Protein AF-A0A661WV46-F1 (afdb_monomer_lite)

Structure (mmCIF, N/CA/C/O backbone):
data_AF-A0A661WV46-F1
#
_entry.id   AF-A0A661WV46-F1
#
loop_
_atom_site.group_PDB
_atom_site.id
_atom_site.type_symbol
_atom_site.label_atom_id
_atom_site.label_alt_id
_atom_site.label_comp_id
_atom_site.label_asym_id
_atom_site.label_entity_id
_atom_site.label_seq_id
_atom_site.pdbx_PDB_ins_code
_atom_site.Cartn_x
_atom_site.Cartn_y
_atom_site.Cartn_z
_atom_site.occupancy
_atom_site.B_iso_or_equiv
_atom_site.auth_seq_id
_atom_site.auth_comp_id
_atom_site.auth_asym_id
_atom_site.auth_atom_id
_atom_site.pdbx_PDB_model_num
ATOM 1 N N . MET A 1 1 ? -27.564 -26.775 -27.248 1.00 35.75 1 MET A N 1
ATOM 2 C CA . MET A 1 1 ? -26.574 -25.876 -27.879 1.00 35.75 1 MET A CA 1
ATOM 3 C C . MET A 1 1 ? -26.006 -24.960 -26.802 1.00 35.75 1 MET A C 1
ATOM 5 O O . MET A 1 1 ? -26.750 -24.588 -25.906 1.00 35.75 1 MET A O 1
ATOM 9 N N . ALA A 1 2 ? -24.689 -24.739 -26.856 1.00 38.75 2 ALA A N 1
ATOM 10 C CA . ALA A 1 2 ? -23.808 -24.048 -25.899 1.00 38.75 2 ALA A CA 1
ATOM 11 C C . ALA A 1 2 ? -24.249 -22.587 -25.595 1.00 38.75 2 ALA A C 1
ATOM 13 O O . ALA A 1 2 ? -25.102 -22.063 -26.298 1.00 38.75 2 ALA A O 1
ATOM 14 N N . PHE A 1 3 ? -23.767 -21.854 -24.581 1.00 36.81 3 PHE A N 1
ATOM 15 C CA . PHE A 1 3 ? -22.393 -21.707 -24.091 1.00 36.81 3 PHE A CA 1
ATOM 16 C C . PHE A 1 3 ? -22.367 -21.246 -22.621 1.00 36.81 3 PHE A C 1
ATOM 18 O O . PHE A 1 3 ? -22.950 -20.219 -22.279 1.00 36.81 3 PHE A O 1
ATOM 25 N N . ALA A 1 4 ? -21.617 -21.947 -21.766 1.00 36.31 4 ALA A N 1
ATOM 26 C CA . ALA A 1 4 ? -21.159 -21.394 -20.494 1.00 36.31 4 ALA A CA 1
ATOM 27 C C . ALA A 1 4 ? -19.899 -20.559 -20.764 1.00 36.31 4 ALA A C 1
ATOM 29 O O . ALA A 1 4 ? -18.860 -21.087 -21.166 1.00 36.31 4 ALA A O 1
ATOM 30 N N . LYS A 1 5 ? -19.998 -19.240 -20.580 1.00 42.44 5 LYS A N 1
ATOM 31 C CA . LYS A 1 5 ? -18.880 -18.301 -20.717 1.00 42.44 5 LYS A CA 1
ATOM 32 C C . LYS A 1 5 ? -17.959 -18.486 -19.505 1.00 42.44 5 LYS A C 1
ATOM 34 O O . LYS A 1 5 ? -18.173 -17.895 -18.451 1.00 42.44 5 LYS A O 1
ATOM 39 N N . LYS A 1 6 ? -16.974 -19.379 -19.633 1.00 41.28 6 LYS A N 1
ATOM 40 C CA . LYS A 1 6 ? -15.941 -19.628 -18.621 1.00 41.28 6 LYS A CA 1
ATOM 41 C C . LYS A 1 6 ? -15.066 -18.375 -18.545 1.00 41.28 6 LYS A C 1
ATOM 43 O O . LYS A 1 6 ? -14.262 -18.127 -19.439 1.00 41.28 6 LYS A O 1
ATOM 48 N N . GLY A 1 7 ? -15.291 -17.542 -17.530 1.00 41.22 7 GLY A N 1
ATOM 49 C CA . GLY A 1 7 ? -14.421 -16.408 -17.239 1.00 41.22 7 GLY A CA 1
ATOM 50 C C . GLY A 1 7 ? -13.006 -16.930 -17.023 1.00 41.22 7 GLY A C 1
ATOM 51 O O . GLY A 1 7 ? -12.782 -17.715 -16.102 1.00 41.22 7 GLY A O 1
ATOM 52 N N . LYS A 1 8 ? -12.080 -16.549 -17.909 1.00 45.72 8 LYS A N 1
ATOM 53 C CA . LYS A 1 8 ? -10.647 -16.762 -17.715 1.00 45.72 8 LYS A CA 1
ATOM 54 C C . LYS A 1 8 ? -10.261 -16.076 -16.409 1.00 45.72 8 LYS A C 1
ATOM 56 O O . LYS A 1 8 ? -10.228 -14.854 -16.333 1.00 45.72 8 LYS A O 1
ATOM 61 N N . ARG A 1 9 ? -10.033 -16.873 -15.372 1.00 46.22 9 ARG A N 1
ATOM 62 C CA . ARG A 1 9 ? -9.147 -16.494 -14.281 1.00 46.22 9 ARG A CA 1
ATOM 63 C C . ARG A 1 9 ? -7.785 -16.984 -14.748 1.00 46.22 9 ARG A C 1
ATOM 65 O O . ARG A 1 9 ? -7.639 -18.193 -14.916 1.00 46.22 9 ARG A O 1
ATOM 72 N N . ASP A 1 10 ? -6.862 -16.073 -15.038 1.00 53.38 10 ASP A N 1
ATOM 73 C CA . ASP A 1 10 ? -5.472 -16.407 -15.372 1.00 53.38 10 ASP A CA 1
ATOM 74 C C . ASP A 1 10 ? -4.778 -16.925 -14.104 1.00 53.38 10 ASP A C 1
ATOM 76 O O . ASP A 1 10 ? -3.986 -16.251 -13.455 1.00 53.38 10 ASP A O 1
ATOM 80 N N . MET A 1 11 ? -5.158 -18.130 -13.693 1.00 55.25 11 MET A N 1
ATOM 81 C CA . MET A 1 11 ? -4.401 -18.921 -12.741 1.00 55.25 11 MET A CA 1
ATOM 82 C C . MET A 1 11 ? -3.265 -19.575 -13.525 1.00 55.25 11 MET A C 1
ATOM 84 O O . MET A 1 11 ? -3.511 -20.128 -14.596 1.00 55.25 11 MET A O 1
ATOM 88 N N . LEU A 1 12 ? -2.035 -19.504 -13.011 1.00 62.59 12 LEU A N 1
ATOM 89 C CA . LEU A 1 12 ? -0.881 -20.174 -13.611 1.00 62.59 12 LEU A CA 1
ATOM 90 C C . LEU A 1 12 ? -1.175 -21.674 -13.754 1.00 62.59 12 LEU A C 1
ATOM 92 O O . LEU A 1 12 ? -1.278 -22.393 -12.758 1.00 62.59 12 LEU A O 1
ATOM 96 N N . GLU A 1 13 ? -1.345 -22.140 -14.989 1.00 67.31 13 GLU A N 1
ATOM 97 C CA . GLU A 1 13 ? -1.504 -23.563 -15.266 1.00 67.31 13 GLU A CA 1
ATOM 98 C C . GLU A 1 13 ? -0.130 -24.252 -15.172 1.00 67.31 13 GLU A C 1
ATOM 100 O O . GLU A 1 13 ? 0.856 -23.742 -15.716 1.00 67.31 13 GLU A O 1
ATOM 105 N N . PRO A 1 14 ? -0.024 -25.407 -14.488 1.00 65.00 14 PRO A N 1
ATOM 106 C CA . PRO A 1 14 ? 1.237 -26.131 -14.394 1.00 65.00 14 PRO A CA 1
ATOM 107 C C . PRO A 1 14 ? 1.791 -26.463 -15.784 1.00 65.00 14 PRO A C 1
ATOM 109 O O . PRO A 1 14 ? 1.072 -26.991 -16.629 1.00 65.00 14 PRO A O 1
ATOM 112 N N . ASN A 1 15 ? 3.084 -26.207 -15.997 1.00 63.19 15 ASN A N 1
ATOM 113 C CA . ASN A 1 15 ? 3.800 -26.452 -17.258 1.00 63.19 15 ASN A CA 1
ATOM 114 C C . ASN A 1 15 ? 3.292 -25.656 -18.476 1.00 63.19 15 ASN A C 1
ATOM 116 O O . ASN A 1 15 ? 3.591 -26.027 -19.612 1.00 63.19 15 ASN A O 1
ATOM 120 N N . VAL A 1 16 ? 2.565 -24.556 -18.262 1.00 75.94 16 VAL A N 1
ATOM 121 C CA . VAL A 1 16 ? 2.132 -23.648 -19.331 1.00 75.94 16 VAL A CA 1
ATOM 122 C C . VAL A 1 16 ? 2.840 -22.308 -19.170 1.00 75.94 16 VAL A C 1
ATOM 124 O O . VAL A 1 16 ? 2.733 -21.662 -18.131 1.00 75.94 16 VAL A O 1
ATOM 127 N N . ILE A 1 17 ? 3.554 -21.876 -20.211 1.00 70.88 17 ILE A N 1
ATOM 128 C CA . ILE A 1 17 ? 4.074 -20.508 -20.290 1.00 70.88 17 ILE A CA 1
ATOM 129 C C . ILE A 1 17 ? 2.917 -19.619 -20.767 1.00 70.88 17 ILE A C 1
ATOM 131 O O . ILE A 1 17 ? 2.411 -19.842 -21.871 1.00 70.88 17 ILE A O 1
ATOM 135 N N . PRO A 1 18 ? 2.446 -18.653 -19.961 1.00 64.19 18 PRO A N 1
ATOM 136 C CA . PRO A 1 18 ? 1.345 -17.791 -20.359 1.00 64.19 18 PRO A CA 1
ATOM 137 C C . PRO A 1 18 ? 1.783 -16.830 -21.476 1.00 64.19 18 PRO A C 1
ATOM 139 O O . PRO A 1 18 ? 2.913 -16.352 -21.505 1.00 64.19 18 PRO A O 1
ATOM 142 N N . ASN A 1 19 ? 0.865 -16.533 -22.401 1.00 73.94 19 ASN A N 1
ATOM 143 C CA . ASN A 1 19 ? 1.120 -15.627 -23.534 1.00 73.94 19 ASN A CA 1
ATOM 144 C C . ASN A 1 19 ? 1.205 -14.143 -23.126 1.00 73.94 19 ASN A C 1
ATOM 146 O O . ASN A 1 19 ? 1.561 -13.297 -23.942 1.00 73.94 19 ASN A O 1
ATOM 150 N N . SER A 1 20 ? 0.821 -13.825 -21.893 1.00 71.38 20 SER A N 1
ATOM 151 C CA . SER A 1 20 ? 0.861 -12.494 -21.294 1.00 71.38 20 SER A CA 1
ATOM 152 C C . SER A 1 20 ? 1.210 -12.629 -19.820 1.00 71.38 20 SER A C 1
ATOM 154 O O . SER A 1 20 ? 0.933 -13.663 -19.210 1.00 71.38 20 SER A O 1
ATOM 156 N N . GLU A 1 21 ? 1.799 -11.588 -19.244 1.00 66.38 21 GLU A N 1
ATOM 157 C CA . GLU A 1 21 ? 2.161 -11.592 -17.832 1.00 66.38 21 GLU A CA 1
ATOM 158 C C . GLU A 1 21 ? 0.905 -11.769 -16.952 1.00 66.38 21 GLU A C 1
ATOM 160 O O . GLU A 1 21 ? -0.079 -11.041 -17.125 1.00 66.38 21 GLU A O 1
ATOM 165 N N . PRO A 1 22 ? 0.875 -12.778 -16.063 1.00 61.16 22 PRO A N 1
ATOM 166 C CA . PRO A 1 22 ? -0.312 -13.103 -15.287 1.00 61.16 22 PRO A CA 1
ATOM 167 C C . PRO A 1 22 ? -0.495 -12.113 -14.136 1.00 61.16 22 PRO A C 1
ATOM 169 O O . PRO A 1 22 ? 0.433 -11.819 -13.386 1.00 61.16 22 PRO A O 1
ATOM 172 N N . THR A 1 23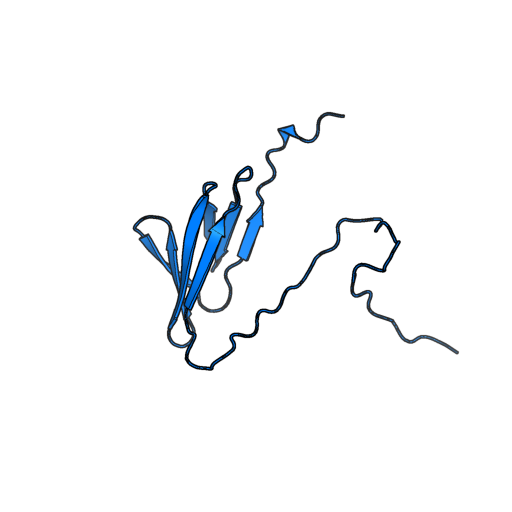 ? -1.725 -11.642 -13.939 1.00 65.19 23 THR A N 1
ATOM 173 C CA . THR A 1 23 ? -2.075 -10.850 -12.754 1.00 65.19 23 THR A CA 1
ATOM 174 C C . THR A 1 23 ? -2.408 -11.784 -11.594 1.00 65.19 23 THR A C 1
ATOM 176 O O . THR A 1 23 ? -3.404 -12.508 -11.635 1.00 65.19 23 THR A O 1
ATOM 179 N N . ILE A 1 24 ? -1.587 -11.767 -10.542 1.00 64.38 24 ILE A N 1
ATOM 180 C CA . ILE A 1 24 ? -1.813 -12.575 -9.339 1.00 64.38 24 ILE A CA 1
ATOM 181 C C . ILE A 1 24 ? -2.571 -11.733 -8.308 1.00 64.38 24 ILE A C 1
ATOM 183 O O . ILE A 1 24 ? -2.026 -10.797 -7.728 1.00 64.38 24 ILE A O 1
ATOM 187 N N . HIS A 1 25 ? -3.830 -12.085 -8.047 1.00 66.12 25 HIS A N 1
ATOM 188 C CA . HIS A 1 25 ? -4.613 -11.486 -6.965 1.00 66.12 25 HIS A CA 1
ATOM 189 C C . HIS A 1 25 ? -4.403 -12.282 -5.674 1.00 66.12 25 HIS A C 1
ATOM 191 O O . HIS A 1 25 ? -4.965 -13.366 -5.509 1.00 66.12 25 HIS A O 1
ATOM 197 N N . VAL A 1 26 ? -3.593 -11.751 -4.758 1.00 64.81 26 VAL A N 1
ATOM 198 C CA . VAL A 1 26 ? -3.360 -12.358 -3.442 1.00 64.81 26 VAL A CA 1
ATOM 199 C C . VAL A 1 26 ? -4.301 -11.722 -2.424 1.00 64.81 26 VAL A C 1
ATOM 201 O O . VAL A 1 26 ? -4.191 -10.537 -2.123 1.00 64.81 26 VAL A O 1
ATOM 204 N N . GLY A 1 27 ? -5.230 -12.513 -1.888 1.00 64.31 27 GLY A N 1
ATOM 205 C CA . GLY A 1 27 ? -6.009 -12.134 -0.712 1.00 64.31 27 GLY A CA 1
ATOM 206 C C . GLY A 1 27 ? -5.288 -12.602 0.545 1.00 64.31 27 GLY A C 1
ATOM 207 O O . GLY A 1 27 ? -5.156 -13.806 0.754 1.00 64.31 27 GLY A O 1
ATOM 208 N N . ILE A 1 28 ? -4.818 -11.671 1.373 1.00 65.19 28 ILE A N 1
ATOM 209 C CA . ILE A 1 28 ? -4.268 -11.997 2.691 1.00 65.19 28 ILE A CA 1
ATOM 210 C C . ILE A 1 28 ? -5.416 -11.901 3.693 1.00 65.19 28 ILE A C 1
ATOM 212 O O . ILE A 1 28 ? -5.946 -10.819 3.929 1.00 65.19 28 ILE A O 1
ATOM 216 N N . VAL A 1 29 ? -5.816 -13.041 4.257 1.00 66.12 29 VAL A N 1
ATOM 217 C CA . VAL A 1 29 ? -6.734 -13.081 5.401 1.00 66.12 29 VAL A CA 1
ATOM 218 C C . VAL A 1 29 ? -5.878 -13.008 6.656 1.00 66.12 29 VAL A C 1
ATOM 220 O O . VAL A 1 29 ? -5.014 -13.862 6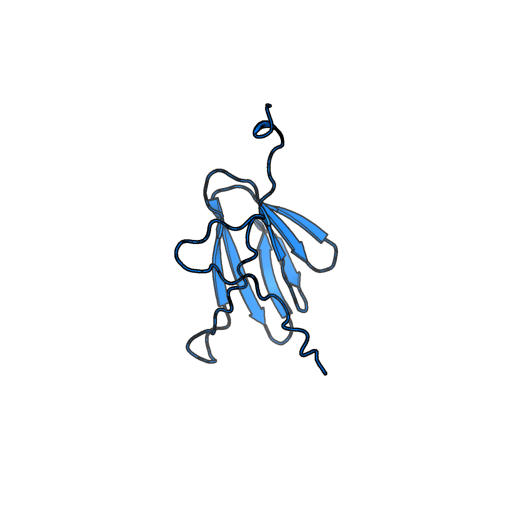.862 1.00 66.12 29 VAL A O 1
ATOM 223 N N . LEU A 1 30 ? -6.079 -11.968 7.462 1.00 68.12 30 LEU A N 1
ATOM 224 C CA . LEU A 1 30 ? -5.369 -11.835 8.728 1.00 68.12 30 LEU A CA 1
ATOM 225 C C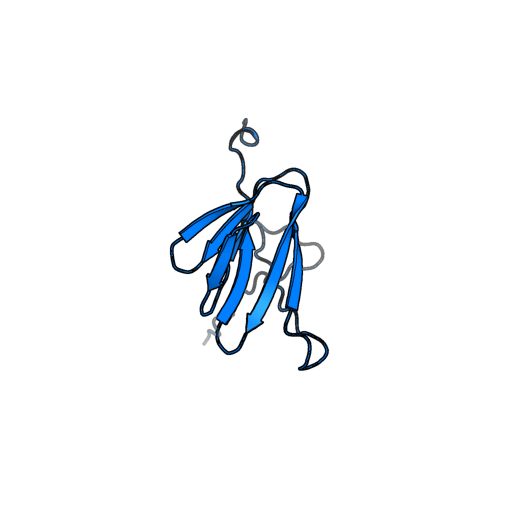 . LEU A 1 30 ? -5.925 -12.875 9.721 1.00 68.12 30 LEU A C 1
ATOM 227 O O . LEU A 1 30 ? -7.138 -13.073 9.766 1.00 68.12 30 LEU A O 1
ATOM 231 N N . PRO A 1 31 ? -5.056 -13.597 10.452 1.00 64.81 31 PRO A N 1
ATOM 232 C CA . PRO A 1 31 ? -5.430 -14.806 11.191 1.00 64.81 31 PRO A CA 1
ATOM 233 C C . PRO A 1 31 ? -6.326 -14.557 12.414 1.00 64.81 31 PRO A C 1
ATOM 235 O O . PRO A 1 31 ? -6.947 -15.503 12.892 1.00 64.81 31 PRO A O 1
ATOM 238 N N . GLU A 1 32 ? -6.409 -13.318 12.906 1.00 61.41 32 GLU A N 1
ATOM 239 C CA . GLU A 1 32 ? -7.241 -12.924 14.050 1.00 61.41 32 GLU A CA 1
ATOM 240 C C . GLU A 1 32 ? -7.870 -11.543 13.789 1.00 61.41 32 GLU A C 1
ATOM 242 O O . GLU A 1 32 ? -7.231 -10.689 13.165 1.00 61.41 32 GLU A O 1
ATOM 247 N N . ASP A 1 33 ? -9.091 -11.315 14.293 1.00 61.09 33 ASP A N 1
ATOM 248 C CA . ASP A 1 33 ? -9.847 -10.050 14.158 1.00 61.09 33 ASP A CA 1
ATOM 249 C C . ASP A 1 33 ? -9.113 -8.831 14.762 1.00 61.09 33 ASP A C 1
ATOM 251 O O . ASP A 1 33 ? -9.437 -7.684 14.454 1.00 61.09 33 ASP A O 1
ATOM 255 N N . ASP A 1 34 ? -8.091 -9.067 15.587 1.00 66.94 34 ASP A N 1
ATOM 256 C CA . ASP A 1 34 ? -7.338 -8.022 16.285 1.00 66.94 34 ASP A CA 1
ATOM 257 C C . ASP A 1 34 ? -6.176 -7.441 15.456 1.00 66.94 34 ASP A C 1
ATOM 259 O O . ASP A 1 34 ? -5.636 -6.374 15.784 1.00 66.94 34 ASP A O 1
ATOM 263 N N . PHE A 1 35 ? -5.785 -8.089 14.351 1.00 73.12 35 PHE A N 1
ATOM 264 C CA . PHE A 1 35 ? -4.739 -7.561 13.476 1.00 73.12 35 PHE A CA 1
ATOM 265 C C . PHE A 1 35 ? -5.299 -6.460 12.583 1.00 73.12 35 PHE A C 1
ATOM 267 O O . PHE A 1 35 ? -5.805 -6.683 11.489 1.00 73.12 35 PHE A O 1
ATOM 274 N N . THR A 1 36 ? -5.143 -5.227 13.046 1.00 83.62 36 THR A N 1
ATOM 275 C CA . THR A 1 36 ? -5.518 -4.025 12.294 1.00 83.62 36 THR A CA 1
ATOM 276 C C . THR A 1 36 ? -4.334 -3.394 11.574 1.00 83.62 36 THR A C 1
ATOM 278 O O . THR A 1 36 ? -4.485 -2.328 10.997 1.00 83.62 36 THR A O 1
ATOM 281 N N . SER A 1 37 ? -3.146 -4.002 11.584 1.00 87.19 37 SER A N 1
ATOM 282 C CA . SER A 1 37 ? -1.948 -3.404 10.989 1.00 87.19 37 SER A CA 1
ATOM 283 C C . SER A 1 37 ? -1.134 -4.371 10.142 1.00 87.19 37 SER A C 1
ATOM 285 O O . SER A 1 37 ? -1.005 -5.546 10.474 1.00 87.19 37 SER A O 1
ATOM 287 N N . LEU A 1 38 ? -0.520 -3.832 9.094 1.00 86.31 38 LEU A N 1
ATOM 288 C CA . LEU A 1 38 ? 0.372 -4.511 8.161 1.00 86.31 38 LEU A CA 1
ATOM 289 C C . LEU A 1 38 ? 1.617 -3.645 7.954 1.00 86.31 38 LEU A C 1
ATOM 291 O O . LEU A 1 38 ? 1.500 -2.431 7.797 1.00 86.31 38 LEU A O 1
ATOM 295 N N . SER A 1 39 ? 2.792 -4.264 7.874 1.00 86.50 39 SER A N 1
ATOM 296 C CA . SER A 1 39 ? 3.979 -3.626 7.308 1.00 86.50 39 SER A CA 1
ATOM 297 C C . SER A 1 39 ? 4.416 -4.343 6.038 1.00 86.50 39 SER A C 1
ATOM 299 O O . SER A 1 39 ? 4.344 -5.568 5.937 1.00 86.50 39 SER A O 1
ATOM 301 N N . ILE A 1 40 ? 4.860 -3.570 5.054 1.00 87.81 40 ILE A N 1
ATOM 302 C CA . ILE A 1 40 ? 5.492 -4.091 3.844 1.00 87.81 40 ILE A CA 1
ATOM 303 C C . ILE A 1 40 ? 6.826 -3.391 3.649 1.00 87.81 40 ILE A C 1
ATOM 305 O O . ILE A 1 40 ? 6.972 -2.205 3.938 1.00 87.81 40 ILE A O 1
ATOM 309 N N . ARG A 1 41 ? 7.795 -4.122 3.107 1.00 87.62 41 ARG A N 1
ATOM 310 C CA . ARG A 1 41 ? 9.065 -3.555 2.669 1.00 87.62 41 ARG A CA 1
ATOM 311 C C . ARG A 1 41 ? 9.116 -3.588 1.155 1.00 87.62 41 ARG A C 1
ATOM 313 O O . ARG A 1 41 ? 8.989 -4.661 0.567 1.00 87.62 41 ARG A O 1
ATOM 320 N N . ILE A 1 42 ? 9.314 -2.425 0.544 1.00 87.38 42 ILE A N 1
ATOM 321 C CA . ILE A 1 42 ? 9.479 -2.325 -0.901 1.00 87.38 42 ILE A CA 1
ATOM 322 C C . ILE A 1 42 ? 10.772 -3.051 -1.295 1.00 87.38 42 ILE A C 1
ATOM 324 O O . ILE A 1 42 ? 11.829 -2.783 -0.706 1.00 87.38 42 ILE A O 1
ATOM 328 N N . PRO A 1 43 ? 10.707 -4.004 -2.242 1.00 81.50 43 PRO A N 1
ATOM 329 C CA . PRO A 1 43 ? 11.877 -4.758 -2.667 1.00 81.50 43 PRO A CA 1
ATOM 330 C C . PRO A 1 43 ? 12.953 -3.836 -3.255 1.00 81.50 43 PRO A C 1
ATOM 332 O O . PRO A 1 43 ? 12.704 -2.695 -3.637 1.00 81.50 43 PRO A O 1
ATOM 335 N N . ASN A 1 44 ? 14.195 -4.318 -3.287 1.00 78.62 44 ASN A N 1
ATOM 336 C CA . ASN A 1 44 ? 15.281 -3.585 -3.933 1.00 78.62 44 ASN A CA 1
ATOM 337 C C . ASN A 1 44 ? 15.134 -3.652 -5.462 1.00 78.62 44 ASN A C 1
ATOM 339 O O . ASN A 1 44 ? 14.722 -4.687 -5.980 1.00 78.62 44 ASN A O 1
ATOM 343 N N . GLY A 1 45 ? 15.570 -2.609 -6.169 1.00 74.75 45 GLY A N 1
ATOM 344 C CA . GLY A 1 45 ? 15.783 -2.635 -7.621 1.00 74.75 45 GLY A CA 1
ATOM 345 C C . GLY A 1 45 ? 14.736 -1.916 -8.470 1.00 74.75 45 GLY A C 1
ATOM 346 O O . GLY A 1 45 ? 15.068 -1.507 -9.579 1.00 74.75 45 GLY A O 1
ATOM 347 N N . GLU A 1 46 ? 13.528 -1.688 -7.955 1.00 78.75 46 GLU A N 1
ATOM 348 C CA . GLU A 1 46 ? 12.470 -0.963 -8.666 1.00 78.75 46 GLU A CA 1
ATOM 349 C C . GLU A 1 46 ? 11.851 0.106 -7.769 1.00 78.75 46 GLU A C 1
ATOM 351 O O . GLU A 1 46 ? 11.638 -0.121 -6.576 1.00 78.75 46 GLU A O 1
ATOM 356 N N . ASP A 1 47 ? 11.560 1.268 -8.353 1.00 83.50 47 ASP A N 1
ATOM 357 C CA . ASP A 1 47 ? 10.765 2.292 -7.681 1.00 83.50 47 ASP A CA 1
ATOM 358 C C . ASP A 1 47 ? 9.304 1.832 -7.705 1.00 83.50 47 ASP A C 1
ATOM 360 O O . ASP A 1 47 ? 8.865 1.193 -8.662 1.00 83.50 47 ASP A O 1
ATOM 364 N N . TYR A 1 48 ? 8.535 2.153 -6.672 1.00 89.38 48 TYR A N 1
ATOM 365 C CA . TYR A 1 48 ? 7.105 1.842 -6.629 1.00 89.38 48 TYR A CA 1
ATOM 366 C C . TYR A 1 48 ? 6.302 3.132 -6.625 1.00 89.38 48 TYR A C 1
ATOM 368 O O . TYR A 1 48 ? 6.742 4.145 -6.098 1.00 89.38 48 TYR A O 1
ATOM 376 N N . GLN A 1 49 ? 5.100 3.106 -7.182 1.00 90.88 49 GLN A N 1
ATOM 377 C CA . GLN A 1 49 ? 4.141 4.192 -7.059 1.00 90.88 49 GLN A CA 1
ATOM 378 C C . GLN A 1 49 ? 2.995 3.735 -6.164 1.00 90.88 49 GLN A C 1
ATOM 380 O O . GLN A 1 49 ? 2.412 2.668 -6.362 1.00 90.88 49 GLN A O 1
ATOM 385 N N . LEU A 1 50 ? 2.712 4.550 -5.152 1.00 91.06 50 LEU A N 1
ATOM 386 C CA . LEU A 1 50 ? 1.610 4.377 -4.222 1.00 91.06 50 LEU A CA 1
ATOM 387 C C . LEU A 1 50 ? 0.494 5.345 -4.609 1.00 91.06 50 LEU A C 1
ATOM 389 O O . LEU A 1 50 ? 0.717 6.554 -4.681 1.00 91.06 50 LEU A O 1
ATOM 393 N N . GLU A 1 51 ? -0.708 4.818 -4.825 1.00 92.56 51 GLU A N 1
ATOM 394 C CA . GLU A 1 51 ? -1.901 5.594 -5.145 1.00 92.56 51 GLU A CA 1
ATOM 395 C C . GLU A 1 51 ? -3.022 5.393 -4.137 1.00 92.56 51 GLU A C 1
ATOM 397 O O . GLU A 1 51 ? -3.349 4.271 -3.748 1.00 92.56 51 GLU A O 1
ATOM 402 N N . PHE A 1 52 ? -3.656 6.495 -3.754 1.00 92.38 52 PHE A N 1
ATOM 403 C CA . PHE A 1 52 ? -4.849 6.500 -2.915 1.00 92.38 52 PHE A CA 1
ATOM 404 C C . PHE A 1 52 ? -5.619 7.800 -3.130 1.00 92.38 52 PHE A C 1
ATOM 406 O O . PHE A 1 52 ? -5.022 8.860 -3.301 1.00 92.38 52 PHE A O 1
ATOM 413 N N . SER A 1 53 ? -6.952 7.747 -3.113 1.00 88.31 53 SER A N 1
ATOM 414 C CA . SER A 1 53 ? -7.810 8.945 -3.194 1.00 88.31 53 SER A CA 1
ATOM 415 C C . SER A 1 53 ? -7.459 9.916 -4.346 1.00 88.31 53 SER A C 1
ATOM 417 O O . SER A 1 53 ? -7.613 11.128 -4.204 1.00 88.31 53 SER A O 1
ATOM 419 N N . GLY A 1 54 ? -6.959 9.398 -5.476 1.00 86.69 54 GLY A N 1
ATOM 420 C CA . GLY A 1 54 ? -6.525 10.193 -6.635 1.00 86.69 54 GLY A CA 1
ATOM 421 C C . GLY A 1 54 ? -5.170 10.899 -6.487 1.00 86.69 54 GLY A C 1
ATOM 422 O O . GLY A 1 54 ? -4.808 11.690 -7.353 1.00 86.69 54 GLY A O 1
ATOM 423 N N . GLN A 1 55 ? -4.431 10.639 -5.408 1.00 88.19 55 GLN A N 1
ATOM 424 C CA . GLN A 1 55 ? -3.055 11.091 -5.211 1.00 88.19 55 GLN A CA 1
ATOM 425 C C . GLN A 1 55 ? -2.083 9.961 -5.539 1.00 88.19 55 GLN A C 1
ATOM 427 O O . GLN A 1 55 ? -2.378 8.800 -5.253 1.00 88.19 55 GLN A O 1
ATOM 432 N N . SER A 1 56 ? -0.917 10.324 -6.068 1.00 90.38 56 SER A N 1
ATOM 433 C CA . SER A 1 56 ? 0.135 9.382 -6.448 1.00 90.38 56 SER A CA 1
ATOM 434 C C . SER A 1 56 ? 1.478 9.841 -5.879 1.00 90.38 56 SER A C 1
ATOM 436 O O . SER A 1 56 ? 1.837 11.015 -5.991 1.00 90.38 56 SER A O 1
ATOM 438 N N . PHE A 1 57 ? 2.220 8.915 -5.275 1.00 90.19 57 PHE A N 1
ATOM 439 C CA . PHE A 1 57 ? 3.525 9.159 -4.663 1.00 90.19 57 PHE A CA 1
ATOM 440 C C . PHE A 1 57 ? 4.531 8.130 -5.158 1.00 90.19 57 PHE A C 1
ATOM 442 O O . PHE A 1 57 ? 4.231 6.938 -5.170 1.00 90.19 57 PHE A O 1
ATOM 449 N N . LEU A 1 58 ? 5.729 8.582 -5.528 1.00 90.06 58 LEU A N 1
ATOM 450 C CA . LEU A 1 58 ? 6.846 7.680 -5.781 1.00 90.06 58 LEU A CA 1
ATOM 451 C C . LEU A 1 58 ? 7.443 7.245 -4.438 1.00 90.06 58 LEU A C 1
ATOM 453 O O . LEU A 1 58 ? 7.646 8.069 -3.546 1.00 90.06 58 LEU A O 1
ATOM 457 N N . ILE A 1 59 ? 7.685 5.950 -4.305 1.00 89.69 59 ILE A N 1
ATOM 458 C CA . ILE A 1 59 ? 8.233 5.291 -3.131 1.00 89.69 59 ILE A CA 1
ATOM 459 C C . ILE A 1 59 ? 9.590 4.718 -3.510 1.00 89.69 59 ILE A C 1
ATOM 461 O O . ILE A 1 59 ? 9.702 3.913 -4.441 1.00 89.69 59 ILE A O 1
ATOM 465 N N . ASP A 1 60 ? 10.607 5.124 -2.758 1.00 85.44 60 ASP A N 1
ATOM 466 C CA . ASP A 1 60 ? 11.970 4.672 -2.982 1.00 85.44 60 ASP A CA 1
ATOM 467 C C . ASP A 1 60 ? 12.122 3.177 -2.642 1.00 85.44 60 ASP A C 1
ATOM 469 O O . ASP A 1 60 ? 11.464 2.674 -1.714 1.00 85.44 60 ASP A O 1
ATOM 473 N N . PRO A 1 61 ? 13.024 2.458 -3.332 1.00 85.81 61 PRO A N 1
ATOM 474 C CA . PRO A 1 61 ? 13.378 1.089 -2.978 1.00 85.81 61 PRO A CA 1
ATOM 475 C C . PRO A 1 61 ? 13.790 0.978 -1.505 1.00 85.81 61 PRO A C 1
ATOM 477 O O . PRO A 1 61 ? 14.355 1.909 -0.935 1.00 85.81 61 PRO A O 1
ATOM 480 N N . GLN A 1 62 ? 13.549 -0.182 -0.887 1.00 86.75 62 GLN A N 1
ATOM 481 C CA . GLN A 1 62 ? 13.826 -0.442 0.539 1.00 86.75 62 GLN A CA 1
ATOM 482 C C . GLN A 1 62 ? 12.991 0.370 1.543 1.00 86.75 62 GLN A C 1
ATOM 484 O O . GLN A 1 62 ? 13.155 0.170 2.749 1.00 86.75 62 GLN A O 1
ATOM 489 N N . THR A 1 63 ? 12.064 1.221 1.094 1.00 86.94 63 THR A N 1
ATOM 490 C CA . THR A 1 63 ? 11.134 1.903 2.001 1.00 86.94 63 THR A CA 1
ATOM 491 C C . THR A 1 63 ? 10.248 0.887 2.718 1.00 86.94 63 THR A C 1
ATOM 493 O O . THR A 1 63 ? 9.695 -0.029 2.103 1.00 86.94 63 THR A O 1
ATOM 496 N N . GLU A 1 64 ? 10.095 1.055 4.030 1.00 89.50 64 GLU A N 1
ATOM 497 C CA . GLU A 1 64 ? 9.147 0.289 4.832 1.00 89.50 64 GLU A CA 1
ATOM 498 C C . GLU A 1 64 ? 7.865 1.106 5.009 1.00 89.50 64 GLU A C 1
ATOM 500 O O . GLU A 1 64 ? 7.893 2.238 5.493 1.00 89.50 64 GLU A O 1
ATOM 505 N N . LEU A 1 65 ? 6.743 0.542 4.573 1.00 89.50 65 LEU A N 1
ATOM 506 C CA . LEU A 1 65 ? 5.429 1.160 4.659 1.00 89.50 65 LEU A CA 1
ATOM 507 C C . LEU A 1 65 ? 4.619 0.449 5.735 1.00 89.50 65 LEU A C 1
ATOM 509 O O . LEU A 1 65 ? 4.521 -0.778 5.748 1.00 89.50 65 LEU A O 1
ATOM 513 N N . PHE A 1 66 ? 4.014 1.239 6.614 1.00 91.00 66 PHE A N 1
ATOM 514 C CA . PHE A 1 66 ? 3.147 0.759 7.680 1.00 91.00 66 PHE A CA 1
ATOM 515 C C . PHE A 1 66 ? 1.720 1.206 7.407 1.00 91.00 66 PHE A C 1
ATOM 517 O O . PHE A 1 66 ? 1.467 2.394 7.204 1.00 91.00 66 PHE A O 1
ATOM 524 N N . PHE A 1 67 ? 0.799 0.254 7.454 1.00 90.25 67 PHE A N 1
ATOM 525 C CA . PHE A 1 67 ? -0.630 0.459 7.298 1.00 90.25 67 PHE A CA 1
ATOM 526 C C . PHE A 1 67 ? -1.333 0.047 8.580 1.00 90.25 67 PHE A C 1
ATOM 528 O O . PHE A 1 67 ? -1.018 -0.987 9.169 1.00 90.25 67 PHE A O 1
ATOM 535 N N . LYS A 1 68 ? -2.306 0.846 8.999 1.00 90.38 68 LYS A N 1
ATOM 536 C CA . LYS A 1 68 ? -3.175 0.553 10.127 1.00 90.38 68 LYS A CA 1
ATOM 537 C C . LYS A 1 68 ? -4.614 0.886 9.769 1.00 90.38 68 LYS A C 1
ATOM 539 O O . LYS A 1 68 ? -4.929 2.023 9.442 1.00 90.38 68 LYS A O 1
ATOM 544 N N . LEU A 1 69 ? -5.491 -0.094 9.867 1.00 88.38 69 LEU A N 1
ATOM 545 C CA . LEU A 1 69 ? -6.926 0.082 9.802 1.00 88.38 69 LEU A CA 1
ATOM 546 C C . LEU A 1 69 ? -7.408 0.775 11.086 1.00 88.38 69 LEU A C 1
ATOM 548 O O . LEU A 1 69 ? -7.107 0.347 12.201 1.00 88.38 69 LEU A O 1
ATOM 552 N N . SER A 1 70 ? -8.136 1.872 10.927 1.00 87.12 70 SER A N 1
ATOM 553 C CA . SER A 1 70 ? -8.716 2.667 12.005 1.00 87.12 70 SER A CA 1
ATOM 554 C C . SER A 1 70 ? -10.151 3.019 11.623 1.00 87.12 70 SER A C 1
ATOM 556 O O . SER A 1 70 ? -10.394 3.942 10.843 1.00 87.12 70 SER A O 1
ATOM 558 N N . GLY A 1 71 ? -11.106 2.231 12.124 1.00 85.19 71 GLY A N 1
ATOM 559 C CA . GLY A 1 71 ? -12.499 2.296 11.680 1.00 85.19 71 GLY A CA 1
ATOM 560 C C . GLY A 1 71 ? -12.627 1.917 10.203 1.00 85.19 71 GLY A C 1
ATOM 561 O O . GLY A 1 71 ? -12.175 0.850 9.798 1.00 85.19 71 GLY A O 1
ATOM 562 N N . GLU A 1 72 ? -13.209 2.810 9.403 1.00 85.69 72 GLU A N 1
ATOM 563 C CA . GLU A 1 72 ? -13.391 2.648 7.951 1.00 85.69 72 GLU A CA 1
ATOM 564 C C . GLU A 1 72 ? -12.257 3.286 7.131 1.00 85.69 72 GLU A C 1
ATOM 566 O O . GLU A 1 72 ? -12.446 3.604 5.964 1.00 85.69 72 GLU A O 1
ATOM 571 N N . HIS A 1 73 ? -11.092 3.536 7.738 1.00 89.94 73 HIS A N 1
ATOM 572 C CA . HIS A 1 73 ? -9.964 4.185 7.071 1.00 89.94 73 HIS A CA 1
ATOM 573 C C . HIS A 1 73 ? -8.660 3.413 7.255 1.00 89.94 73 HIS A C 1
ATOM 575 O O . HIS A 1 73 ? -8.400 2.831 8.306 1.00 89.94 73 HIS A O 1
ATOM 581 N N . ILE A 1 74 ? -7.793 3.485 6.250 1.00 90.38 74 ILE A N 1
ATOM 582 C CA . ILE A 1 74 ? -6.419 2.994 6.284 1.00 90.38 74 ILE A CA 1
ATOM 583 C C . ILE A 1 74 ? -5.496 4.180 6.567 1.00 90.38 74 ILE A C 1
ATOM 585 O O . ILE A 1 74 ? -5.322 5.063 5.728 1.00 90.38 74 ILE A O 1
ATOM 589 N N . GLN A 1 75 ? -4.891 4.195 7.748 1.00 93.25 75 GLN A N 1
ATOM 590 C CA . GLN A 1 75 ? -3.856 5.142 8.145 1.00 93.25 75 GLN A CA 1
ATOM 591 C C . GLN A 1 75 ? -2.482 4.614 7.750 1.00 93.25 75 GLN A C 1
ATOM 593 O O . GLN A 1 75 ? -2.178 3.440 7.962 1.00 93.25 75 GLN A O 1
ATOM 598 N N . PHE A 1 76 ? -1.635 5.475 7.199 1.00 92.31 76 PHE A N 1
ATOM 599 C CA . PHE A 1 76 ? -0.280 5.102 6.803 1.00 92.31 76 PHE A CA 1
ATOM 600 C C . PHE A 1 76 ? 0.657 6.303 6.791 1.00 92.31 76 PHE A C 1
ATOM 602 O O . PHE A 1 76 ? 0.232 7.454 6.911 1.00 92.31 76 PHE A O 1
ATOM 609 N N . LYS A 1 77 ? 1.953 6.019 6.664 1.00 88.94 77 LYS A N 1
ATOM 610 C CA . LYS A 1 77 ? 3.009 7.031 6.619 1.00 88.94 77 LYS A CA 1
ATOM 611 C C . LYS A 1 77 ? 3.838 6.888 5.356 1.00 88.94 77 LYS A C 1
ATOM 613 O O . LYS A 1 77 ? 4.203 5.777 4.981 1.00 88.94 77 LYS A O 1
ATOM 618 N N . ILE A 1 78 ? 4.162 8.022 4.743 1.00 84.69 78 ILE A N 1
ATOM 619 C CA . ILE A 1 78 ? 5.194 8.122 3.709 1.00 84.69 78 ILE A CA 1
ATOM 620 C C . ILE A 1 78 ? 6.226 9.125 4.226 1.00 84.69 78 ILE A C 1
ATOM 622 O O . ILE A 1 78 ? 5.932 10.315 4.374 1.00 84.69 78 ILE A O 1
ATOM 626 N N . 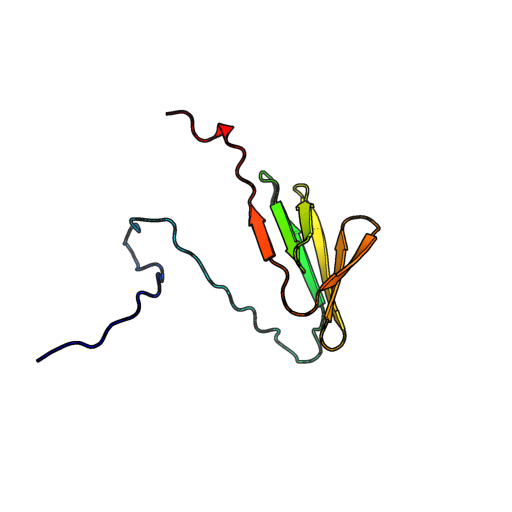GLY A 1 79 ? 7.421 8.633 4.566 1.00 80.44 79 GLY A N 1
ATOM 627 C CA . GLY A 1 79 ? 8.407 9.411 5.317 1.00 80.44 79 GLY A CA 1
ATOM 628 C C . GLY A 1 79 ? 7.850 9.837 6.681 1.00 80.44 79 GLY A C 1
ATOM 629 O O . GLY A 1 79 ? 7.360 9.010 7.445 1.00 80.44 79 GLY A O 1
ATOM 630 N N . GLU A 1 80 ? 7.889 11.137 6.975 1.00 83.50 80 GLU A N 1
ATOM 631 C CA . GLU A 1 80 ? 7.369 11.704 8.232 1.00 83.50 80 GLU A CA 1
ATOM 632 C C . GLU A 1 80 ? 5.898 12.145 8.155 1.00 83.50 80 GLU A C 1
ATOM 634 O O . GLU A 1 80 ? 5.323 12.569 9.157 1.00 83.50 80 GLU A O 1
ATOM 639 N N . LYS A 1 81 ? 5.270 12.067 6.975 1.00 88.38 81 LYS A N 1
ATOM 640 C CA . LYS A 1 81 ? 3.897 12.539 6.771 1.00 88.38 81 LYS A CA 1
ATOM 641 C C . LYS A 1 81 ? 2.890 11.413 6.957 1.00 88.38 81 LYS A C 1
ATOM 643 O O . LYS A 1 81 ? 3.055 10.321 6.416 1.00 88.38 81 LYS A O 1
ATOM 648 N N . GLU A 1 82 ? 1.831 11.719 7.697 1.00 91.38 82 GLU A N 1
ATOM 649 C CA . GLU A 1 82 ? 0.686 10.839 7.920 1.00 91.38 82 GLU A CA 1
ATOM 650 C C . GLU A 1 82 ? -0.409 11.082 6.883 1.00 91.38 82 GLU A C 1
ATOM 652 O O . GLU A 1 82 ? -0.743 12.222 6.555 1.00 91.38 82 GLU A O 1
ATOM 657 N N . TYR A 1 83 ? -0.981 9.986 6.392 1.00 92.25 83 TYR A N 1
ATOM 658 C CA . TYR A 1 83 ? -2.035 9.965 5.390 1.00 92.25 83 TYR A CA 1
ATOM 659 C C . TYR A 1 83 ? -3.163 9.025 5.818 1.00 92.25 83 TYR A C 1
ATOM 661 O O . TYR A 1 83 ? -2.973 8.112 6.625 1.00 92.25 83 TYR A O 1
ATOM 669 N N . SER A 1 84 ? -4.350 9.259 5.259 1.00 91.94 84 SER A N 1
ATOM 670 C CA . SER A 1 84 ? -5.539 8.437 5.477 1.00 91.94 84 SER A CA 1
ATOM 671 C C . SER A 1 84 ? -6.233 8.172 4.144 1.00 91.94 84 SER A C 1
ATOM 673 O O . SER A 1 84 ? -6.550 9.107 3.405 1.00 91.94 84 SER A O 1
ATOM 675 N N . ALA A 1 85 ? -6.459 6.899 3.833 1.00 91.44 85 ALA A N 1
ATOM 676 C CA . ALA A 1 85 ? -7.235 6.445 2.685 1.00 91.44 85 ALA A CA 1
ATOM 677 C C . ALA A 1 85 ? -8.553 5.836 3.172 1.00 91.44 85 ALA A C 1
ATOM 679 O O . ALA A 1 85 ? -8.585 5.195 4.216 1.00 91.44 85 ALA A O 1
ATOM 680 N N . ALA A 1 86 ? -9.649 6.032 2.438 1.00 85.44 86 ALA A N 1
ATOM 681 C CA . ALA A 1 86 ? -10.938 5.451 2.821 1.00 85.44 86 ALA A CA 1
ATOM 682 C C . ALA A 1 86 ? -10.946 3.930 2.619 1.00 85.44 86 ALA A C 1
ATOM 684 O O . ALA A 1 86 ? -11.083 3.182 3.570 1.00 85.44 86 ALA A O 1
ATOM 685 N N . ASN A 1 87 ? -10.713 3.458 1.393 1.00 81.69 87 ASN A N 1
ATOM 686 C CA . ASN A 1 87 ? -11.035 2.064 1.064 1.00 81.69 87 ASN A CA 1
ATOM 687 C C . ASN A 1 87 ? -9.862 1.273 0.492 1.00 81.69 87 ASN A C 1
ATOM 689 O O . ASN A 1 87 ? -9.788 0.061 0.666 1.00 81.69 87 ASN A O 1
ATOM 693 N N . GLU A 1 88 ? -8.979 1.937 -0.249 1.00 89.19 88 GLU A N 1
ATOM 694 C CA . GLU A 1 88 ? -7.998 1.259 -1.084 1.00 89.19 88 GLU A CA 1
ATOM 695 C C . GLU A 1 88 ? -6.711 2.074 -1.165 1.00 89.19 88 GLU A C 1
ATOM 697 O O . GLU A 1 88 ? -6.738 3.300 -1.313 1.00 89.19 88 GLU A O 1
ATOM 702 N N . ILE A 1 89 ? -5.591 1.360 -1.097 1.00 89.88 89 ILE A N 1
ATOM 703 C CA . ILE A 1 89 ? -4.263 1.853 -1.439 1.00 89.88 89 ILE A CA 1
ATOM 704 C C . ILE A 1 89 ? -3.712 0.892 -2.484 1.00 89.88 89 ILE A C 1
ATOM 706 O O . ILE A 1 89 ? -3.714 -0.322 -2.276 1.00 89.88 89 ILE A O 1
ATOM 710 N N . ARG A 1 90 ? -3.259 1.430 -3.613 1.00 90.00 90 ARG A N 1
ATOM 711 C CA . ARG A 1 90 ? -2.651 0.653 -4.692 1.00 90.00 90 ARG A CA 1
ATOM 712 C C . ARG A 1 90 ? -1.159 0.903 -4.714 1.00 90.00 90 ARG A C 1
ATOM 714 O O . ARG A 1 90 ? -0.721 2.037 -4.568 1.00 90.00 90 ARG A O 1
A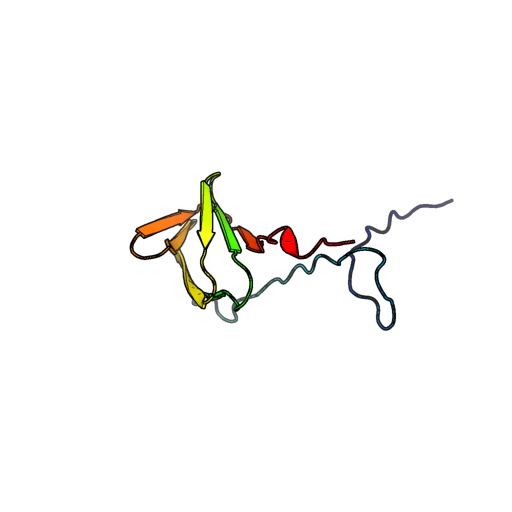TOM 721 N N . LEU A 1 91 ? -0.395 -0.160 -4.909 1.00 88.94 91 LEU A N 1
ATOM 722 C CA . LEU A 1 91 ? 1.052 -0.122 -5.060 1.00 88.94 91 LEU A CA 1
ATOM 723 C C . LEU A 1 91 ? 1.408 -0.863 -6.336 1.00 88.94 91 LEU A C 1
ATOM 725 O O . LEU A 1 91 ? 0.969 -1.997 -6.529 1.00 88.94 91 LEU A O 1
ATOM 729 N N . PHE A 1 92 ? 2.196 -0.233 -7.195 1.00 86.94 92 PHE A N 1
ATOM 730 C CA . PHE A 1 92 ? 2.657 -0.851 -8.430 1.00 86.94 92 PHE A CA 1
ATOM 731 C C . PHE A 1 92 ? 4.105 -0.468 -8.731 1.00 86.94 92 PHE A C 1
ATOM 733 O O . PHE A 1 92 ? 4.513 0.654 -8.418 1.00 86.94 92 PHE A O 1
ATOM 740 N N . PRO A 1 93 ? 4.888 -1.387 -9.319 1.00 85.56 93 PRO A N 1
ATOM 741 C CA . PRO A 1 93 ? 6.241 -1.084 -9.750 1.00 85.56 93 PRO A CA 1
ATOM 742 C C . PRO A 1 93 ? 6.221 -0.037 -10.866 1.00 85.56 93 PRO A C 1
ATOM 744 O O . PRO A 1 93 ? 5.357 -0.038 -11.747 1.00 85.56 93 PRO A O 1
ATOM 747 N N . VAL A 1 94 ? 7.198 0.859 -10.832 1.00 84.94 94 VAL A N 1
ATOM 748 C CA . VAL A 1 94 ? 7.462 1.848 -11.871 1.00 84.94 94 VAL A CA 1
ATOM 749 C C . VAL A 1 94 ? 8.638 1.343 -12.690 1.00 84.94 94 VAL A C 1
ATOM 751 O O . VAL A 1 94 ? 9.804 1.472 -12.311 1.00 84.94 94 VAL A O 1
ATOM 754 N N . PHE A 1 95 ? 8.333 0.762 -13.846 1.00 68.44 95 PHE A N 1
ATOM 755 C CA . PHE A 1 95 ? 9.359 0.297 -14.767 1.00 68.44 95 PHE A CA 1
ATOM 756 C C . PHE A 1 95 ? 10.063 1.494 -15.412 1.00 68.44 95 PHE A C 1
ATOM 758 O O . PHE A 1 95 ? 9.490 2.213 -16.234 1.00 68.44 95 PHE A O 1
ATOM 765 N N . LYS A 1 96 ? 11.336 1.704 -15.059 1.00 61.31 96 LYS A N 1
ATOM 766 C CA . LYS A 1 96 ? 12.212 2.624 -15.791 1.00 61.31 96 LYS A CA 1
ATOM 767 C C . LYS A 1 96 ? 12.408 2.055 -17.197 1.00 61.31 96 LYS A C 1
ATOM 769 O O . LYS A 1 96 ? 12.911 0.948 -17.369 1.00 61.31 96 LYS A O 1
ATOM 774 N N . SER A 1 97 ? 12.010 2.821 -18.208 1.00 54.34 97 SER A N 1
ATOM 775 C CA . SER A 1 97 ? 11.996 2.464 -19.637 1.00 54.34 97 SER A CA 1
ATOM 776 C C . SER A 1 97 ? 13.338 2.022 -20.240 1.00 54.34 97 SER A C 1
ATOM 778 O O . SER A 1 97 ? 13.393 1.700 -21.423 1.00 54.34 97 SER A O 1
ATOM 780 N N . GLU A 1 98 ? 14.432 1.998 -19.478 1.00 51.38 98 GLU A N 1
ATOM 781 C CA . GLU A 1 98 ? 15.752 1.602 -19.979 1.00 51.38 98 GLU A CA 1
ATOM 782 C C . GLU A 1 98 ? 15.891 0.090 -20.227 1.00 51.38 98 GLU A C 1
ATOM 784 O O . GLU A 1 98 ? 16.798 -0.320 -20.952 1.00 51.38 98 GLU A O 1
ATOM 789 N N . SER A 1 99 ? 14.968 -0.729 -19.711 1.00 45.97 99 SER A N 1
ATOM 790 C CA . SER A 1 99 ? 14.949 -2.187 -19.923 1.00 45.97 99 SER A CA 1
ATOM 791 C C . SER A 1 99 ? 14.295 -2.627 -21.243 1.00 45.97 99 SER A C 1
ATOM 793 O O . SER A 1 99 ? 14.292 -3.814 -21.556 1.00 45.97 99 SER A O 1
ATOM 795 N N . LEU A 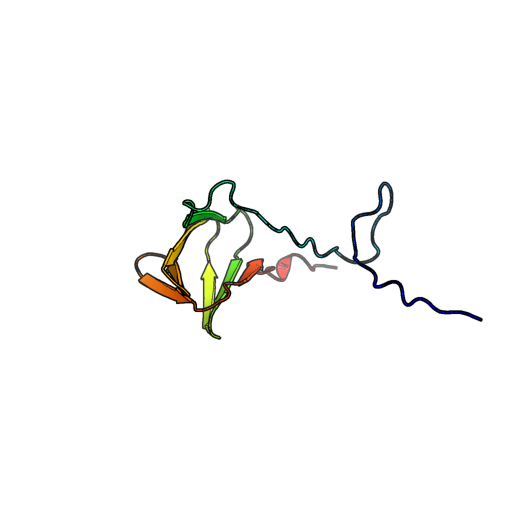1 100 ? 13.774 -1.692 -22.045 1.00 45.31 100 LEU A N 1
ATOM 796 C CA . LEU A 1 100 ? 13.280 -1.942 -23.405 1.00 45.31 100 LEU A CA 1
ATOM 797 C C . LEU A 1 100 ? 14.299 -1.428 -24.431 1.00 45.31 100 LEU A C 1
ATOM 799 O O . LEU A 1 100 ? 14.013 -0.522 -25.214 1.00 45.31 100 LEU A O 1
ATOM 803 N N . LYS A 1 101 ? 15.514 -1.984 -24.424 1.00 37.34 101 LYS A N 1
ATOM 804 C CA . LYS A 1 101 ? 16.363 -1.924 -25.622 1.00 37.34 101 LYS A CA 1
ATOM 805 C C . LYS A 1 101 ? 16.058 -3.152 -26.492 1.00 37.34 101 LYS A C 1
ATOM 807 O O . LYS A 1 101 ? 15.978 -4.243 -25.930 1.00 37.34 101 LYS A O 1
ATOM 812 N N . PRO A 1 102 ? 15.820 -2.960 -27.804 1.00 49.66 102 PRO A N 1
ATOM 813 C CA . PRO A 1 102 ? 15.488 -4.036 -28.738 1.00 49.66 102 PRO A CA 1
ATOM 814 C C . PRO A 1 102 ? 16.612 -5.065 -28.886 1.00 49.66 102 PRO A C 1
ATOM 816 O O . PRO A 1 102 ? 17.788 -4.702 -28.640 1.00 49.66 102 PRO A O 1
#

Sequence (102 aa):
MAFAKKGKRDMLEPNVIPNSEPTIHVGIVLPEDDFTSLSIRIPNGEDYQLEFSGQSFLIDPQTELFFKLSGEHIQFKIGEKEYSAANEIRLFPVFKSESLKP

Secondary structure (DSSP, 8-state):
-------------TT---SS----------SSTT--EEEEEPPSSSEEEEEETTEEEEE-TT-EEEEEEETTEEEEEETTEEEEESS--EEEEE--GGG---

Foldseek 3Di:
DDDDPPPDQPDPDPPDDDPDDHDDDDDDDDPDPPPQKDKDFAAPDFWKWKDAPRDIDIHHHRDIKMWGDDPQWIWIDDPPDIDIHRHDMDMDTDDDPPVPDD

Radius of gyration: 18.07 Å; chains: 1; bounding box: 43×39×45 Å

pLDDT: mean 74.97, std 16.86, range [35.75, 93.25]